Protein AF-A0AA92C0K8-F1 (afdb_monomer_lite)

Organism: Rhizobium rhizogenes (NCBI:txid359)

InterPro domains:
  IPR011990 Tetratricopeptide-like helical domain superfamily [G3DSA:1.25.40.10] (11-82)

Structure (mmCIF, N/CA/C/O backbone):
data_AF-A0AA92C0K8-F1
#
_entry.id   AF-A0AA92C0K8-F1
#
loop_
_atom_site.group_PDB
_atom_site.id
_atom_site.type_symbol
_atom_site.label_atom_id
_atom_site.label_alt_id
_atom_site.label_comp_id
_atom_site.label_asym_id
_atom_site.label_entity_id
_atom_site.label_seq_id
_atom_site.pdbx_PDB_ins_code
_atom_site.Cartn_x
_atom_site.Cartn_y
_atom_site.Cartn_z
_atom_site.occupancy
_atom_site.B_iso_or_equiv
_atom_site.auth_seq_id
_atom_site.auth_comp_id
_atom_site.auth_asym_id
_atom_site.auth_atom_id
_atom_site.pdbx_PDB_model_num
ATOM 1 N N . MET A 1 1 ? 20.041 5.607 -41.835 1.00 44.78 1 MET A N 1
ATOM 2 C CA . MET A 1 1 ? 21.192 5.185 -41.009 1.00 44.78 1 MET A CA 1
ATOM 3 C C . MET A 1 1 ? 21.327 6.224 -39.908 1.00 44.78 1 MET A C 1
ATOM 5 O O . MET A 1 1 ? 21.814 7.298 -40.196 1.00 44.78 1 MET A O 1
ATOM 9 N N . THR A 1 2 ? 20.777 6.108 -38.706 1.00 51.16 2 THR A N 1
ATOM 10 C CA . THR A 1 2 ? 20.142 5.032 -37.929 1.00 51.16 2 THR A CA 1
ATOM 11 C C . THR A 1 2 ? 19.230 5.742 -36.921 1.00 51.16 2 THR A C 1
ATOM 13 O O . THR A 1 2 ? 19.711 6.626 -36.215 1.00 51.16 2 THR A O 1
ATOM 16 N N . ASP A 1 3 ? 17.947 5.378 -36.855 1.00 52.88 3 ASP A N 1
ATOM 17 C CA . ASP A 1 3 ? 17.065 5.717 -35.731 1.00 52.88 3 ASP A CA 1
ATOM 18 C C . ASP A 1 3 ? 17.684 5.185 -34.430 1.00 52.88 3 ASP A C 1
ATOM 20 O O . ASP A 1 3 ? 17.679 3.981 -34.180 1.00 52.88 3 ASP A O 1
ATOM 24 N N . LEU A 1 4 ? 18.259 6.071 -33.615 1.00 59.25 4 LEU A N 1
ATOM 25 C CA . LEU A 1 4 ? 18.769 5.758 -32.277 1.00 59.25 4 LEU A CA 1
ATOM 26 C C . LEU A 1 4 ? 18.339 6.844 -31.293 1.00 59.25 4 LEU A C 1
ATOM 28 O O . LEU A 1 4 ? 19.141 7.418 -30.564 1.00 59.25 4 LEU A O 1
ATOM 32 N N . ILE A 1 5 ? 17.035 7.095 -31.238 1.00 63.12 5 ILE A N 1
ATOM 33 C CA . ILE A 1 5 ? 16.426 7.370 -29.942 1.00 63.12 5 ILE A CA 1
ATOM 34 C C . ILE A 1 5 ? 16.316 5.982 -29.308 1.00 63.12 5 ILE A C 1
ATOM 36 O O . ILE A 1 5 ? 15.558 5.161 -29.840 1.00 63.12 5 ILE A O 1
ATOM 40 N N . PRO A 1 6 ? 17.059 5.637 -28.240 1.00 53.78 6 PRO A N 1
ATOM 41 C CA . PRO A 1 6 ? 16.745 4.436 -27.497 1.00 53.78 6 PRO A CA 1
ATOM 42 C C . PRO A 1 6 ? 15.344 4.696 -26.966 1.00 53.78 6 PRO A C 1
ATOM 44 O O . PRO A 1 6 ? 15.161 5.488 -26.041 1.00 53.78 6 PRO A O 1
ATOM 47 N N . TRP A 1 7 ? 14.341 4.108 -27.622 1.00 45.56 7 TRP A N 1
ATOM 48 C CA . TRP A 1 7 ? 13.008 3.997 -27.073 1.00 45.56 7 TRP A CA 1
ATOM 49 C C . TRP A 1 7 ? 13.236 3.403 -25.702 1.00 45.56 7 TRP A C 1
ATOM 51 O O . TRP A 1 7 ? 13.578 2.228 -25.567 1.00 45.56 7 TRP A O 1
ATOM 61 N N . ASN A 1 8 ? 13.116 4.267 -24.703 1.00 54.03 8 ASN A N 1
ATOM 62 C CA . ASN A 1 8 ? 12.988 3.948 -23.310 1.00 54.03 8 ASN A CA 1
ATOM 63 C C . ASN A 1 8 ? 11.718 3.109 -23.171 1.00 54.03 8 ASN A C 1
ATOM 65 O O . ASN A 1 8 ? 10.694 3.537 -22.651 1.00 54.03 8 ASN A O 1
ATOM 69 N N . ARG A 1 9 ? 11.766 1.887 -23.688 1.00 54.16 9 ARG A N 1
ATOM 70 C CA . ARG A 1 9 ? 10.827 0.838 -23.397 1.00 54.16 9 ARG A CA 1
ATOM 71 C C . ARG A 1 9 ? 11.327 0.274 -22.079 1.00 54.16 9 ARG A C 1
ATOM 73 O O . ARG A 1 9 ? 11.77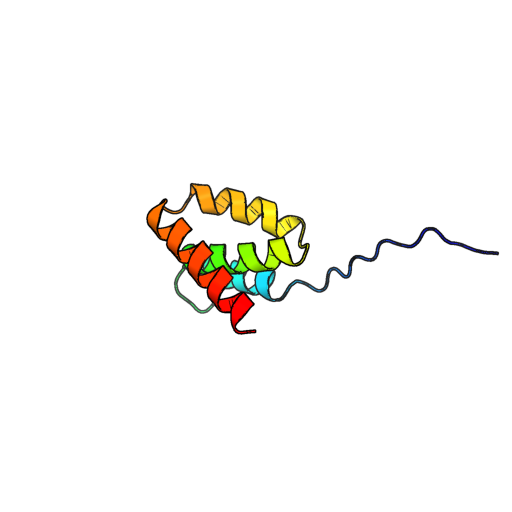2 -0.869 -22.014 1.00 54.16 9 ARG A O 1
ATOM 80 N N . ARG A 1 10 ? 11.252 1.099 -21.018 1.00 54.50 10 ARG A N 1
ATOM 81 C CA . ARG A 1 10 ? 11.025 0.585 -19.668 1.00 54.50 10 ARG A CA 1
ATOM 82 C C . ARG A 1 10 ? 9.892 -0.396 -19.869 1.00 54.50 10 ARG A C 1
ATOM 84 O O . ARG A 1 10 ? 8.793 0.018 -20.236 1.00 54.50 10 ARG A O 1
ATOM 91 N N . ARG A 1 11 ? 10.204 -1.693 -19.823 1.00 46.38 11 ARG A N 1
ATOM 92 C CA . ARG A 1 11 ? 9.200 -2.740 -19.958 1.00 46.38 11 ARG A CA 1
ATOM 93 C C . ARG A 1 11 ? 8.159 -2.394 -18.907 1.00 46.38 11 ARG A C 1
ATOM 95 O O . ARG A 1 11 ? 8.384 -2.656 -17.734 1.00 46.38 11 ARG A O 1
ATOM 102 N N . GLN A 1 12 ? 7.022 -1.839 -19.316 1.00 52.47 12 GLN A N 1
ATOM 103 C CA . GLN A 1 12 ? 5.798 -1.944 -18.541 1.00 52.47 12 GLN A CA 1
ATOM 104 C C . GLN A 1 12 ? 5.337 -3.402 -18.664 1.00 52.47 12 GLN A C 1
ATOM 106 O O . GLN A 1 12 ? 4.253 -3.703 -19.151 1.00 52.47 12 GLN A O 1
ATOM 111 N N . SER A 1 13 ? 6.202 -4.343 -18.273 1.00 50.31 13 SER A N 1
ATOM 112 C CA . SER A 1 13 ? 5.717 -5.583 -17.709 1.00 50.31 13 SER A CA 1
ATOM 113 C C . SER A 1 13 ? 4.968 -5.114 -16.479 1.00 50.31 13 SER A C 1
ATOM 115 O O . SER A 1 13 ? 5.582 -4.514 -15.599 1.00 50.31 13 SER A O 1
ATOM 117 N N . ARG A 1 14 ? 3.644 -5.269 -16.478 1.00 55.59 14 ARG A N 1
ATOM 118 C CA . ARG A 1 14 ? 2.819 -5.005 -15.302 1.00 55.59 14 ARG A CA 1
ATOM 119 C C . ARG A 1 14 ? 3.518 -5.699 -14.134 1.00 55.59 14 ARG A C 1
ATOM 121 O O . ARG A 1 14 ? 3.710 -6.912 -14.173 1.00 55.59 14 ARG A O 1
ATOM 128 N N . ASP A 1 15 ? 4.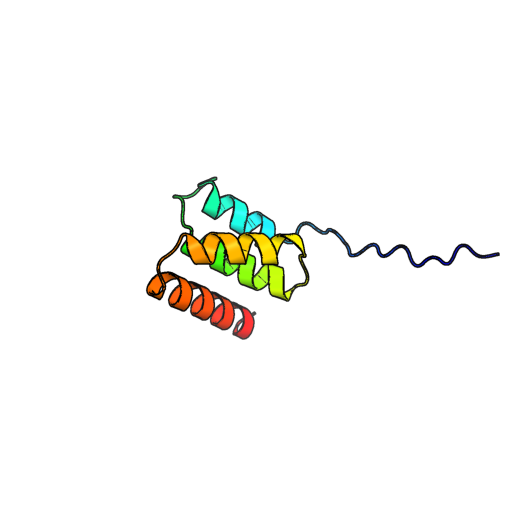073 -4.908 -13.217 1.00 75.31 15 ASP A N 1
ATOM 129 C CA . ASP A 1 15 ? 4.870 -5.462 -12.131 1.00 75.31 15 ASP A CA 1
ATOM 130 C C . ASP A 1 15 ? 3.918 -6.349 -11.330 1.00 75.31 15 ASP A C 1
ATOM 132 O O . ASP A 1 15 ? 2.857 -5.879 -10.918 1.00 75.31 15 ASP A O 1
ATOM 136 N N . VAL A 1 16 ? 4.238 -7.635 -11.168 1.00 85.12 16 VAL A N 1
ATOM 137 C CA . VAL A 1 16 ? 3.348 -8.589 -10.488 1.00 85.12 16 VAL A CA 1
ATOM 138 C C . VAL A 1 16 ? 2.993 -8.055 -9.098 1.00 85.12 16 VAL A C 1
ATOM 140 O O . VAL A 1 16 ? 1.859 -8.190 -8.651 1.00 85.12 16 VAL A O 1
ATOM 143 N N . PHE A 1 17 ? 3.910 -7.333 -8.448 1.00 86.12 17 PHE A N 1
ATOM 144 C CA . PHE A 1 17 ? 3.645 -6.680 -7.167 1.00 86.12 17 PHE A CA 1
ATOM 145 C C . PHE A 1 17 ? 2.630 -5.532 -7.270 1.00 86.12 17 PHE A C 1
ATOM 147 O O . PHE A 1 17 ? 1.835 -5.325 -6.357 1.00 86.12 17 PHE A O 1
ATOM 154 N N . PHE A 1 18 ? 2.599 -4.810 -8.389 1.00 85.00 18 PHE A N 1
ATOM 155 C CA . PHE A 1 18 ? 1.572 -3.803 -8.647 1.00 85.00 18 PHE A CA 1
ATOM 156 C C . PHE A 1 18 ? 0.191 -4.443 -8.847 1.00 85.00 18 PHE A C 1
ATOM 158 O O . PHE A 1 18 ? -0.803 -3.934 -8.334 1.00 85.00 18 PHE A O 1
ATOM 165 N N . GLU A 1 19 ? 0.111 -5.582 -9.539 1.00 87.69 19 GLU A N 1
ATOM 166 C CA . GLU A 1 19 ? -1.149 -6.327 -9.673 1.00 87.69 19 GLU A CA 1
ATOM 167 C C . GLU A 1 19 ? -1.613 -6.904 -8.323 1.00 87.69 19 GLU A C 1
ATOM 169 O O . GLU A 1 19 ? -2.792 -6.793 -7.981 1.00 87.69 19 GLU A O 1
ATOM 174 N N . MET A 1 20 ? -0.692 -7.440 -7.512 1.00 88.25 20 MET A N 1
ATOM 175 C CA . MET A 1 20 ? -0.999 -7.933 -6.164 1.00 88.25 20 MET A CA 1
ATOM 176 C C . MET A 1 20 ? -1.571 -6.831 -5.273 1.00 88.25 20 MET A C 1
ATOM 178 O O . MET A 1 20 ? -2.600 -7.043 -4.635 1.00 88.25 20 MET A O 1
ATOM 182 N N . TRP A 1 21 ? -0.953 -5.644 -5.259 1.00 90.19 21 TRP A N 1
ATOM 183 C CA . TRP A 1 21 ? -1.474 -4.490 -4.519 1.00 90.19 21 TRP A CA 1
ATOM 184 C C . TRP A 1 21 ? -2.948 -4.234 -4.842 1.00 90.19 21 TRP A C 1
ATOM 186 O O . TRP A 1 21 ? -3.759 -4.096 -3.929 1.00 90.19 21 TRP A O 1
ATOM 196 N N . LEU A 1 22 ? -3.300 -4.226 -6.131 1.00 89.75 22 LEU A N 1
ATOM 197 C CA . LEU A 1 22 ? -4.656 -3.932 -6.574 1.00 89.75 22 LEU A CA 1
ATOM 198 C C . LEU A 1 22 ? -5.655 -4.977 -6.066 1.00 89.75 22 LEU A C 1
ATOM 200 O O . LEU A 1 22 ? -6.763 -4.610 -5.676 1.00 89.75 22 LEU A O 1
ATOM 204 N N . MET A 1 23 ? -5.274 -6.258 -6.029 1.00 89.88 23 MET A N 1
ATOM 205 C CA . MET A 1 23 ? -6.135 -7.317 -5.491 1.00 89.88 23 MET A CA 1
ATOM 206 C C . MET A 1 23 ? -6.455 -7.090 -4.013 1.00 89.88 23 MET A C 1
ATOM 208 O O . MET A 1 23 ? -7.629 -7.082 -3.648 1.00 89.88 23 MET A O 1
ATOM 212 N N . TYR A 1 24 ? -5.439 -6.809 -3.192 1.00 89.62 24 TYR A N 1
ATOM 213 C CA . TYR A 1 24 ? -5.622 -6.550 -1.759 1.00 89.62 24 TYR A CA 1
ATOM 214 C C . TYR A 1 24 ? -6.346 -5.228 -1.476 1.00 89.62 24 TYR A C 1
ATOM 216 O O . TYR A 1 24 ? -7.129 -5.147 -0.534 1.00 89.62 24 TYR A O 1
ATOM 224 N N . ALA A 1 25 ? -6.139 -4.202 -2.303 1.00 87.81 25 ALA A N 1
ATOM 225 C CA . ALA A 1 25 ? -6.803 -2.907 -2.160 1.00 87.81 25 ALA A CA 1
ATOM 226 C C . ALA A 1 25 ? -8.295 -2.952 -2.503 1.00 87.81 25 ALA A C 1
ATOM 228 O O . ALA A 1 25 ? -9.101 -2.255 -1.894 1.00 87.81 25 ALA A O 1
ATOM 229 N N . THR A 1 26 ? -8.653 -3.748 -3.513 1.00 87.19 26 THR A N 1
ATOM 230 C CA . THR A 1 26 ? -10.027 -3.838 -4.031 1.00 87.19 26 THR A CA 1
ATOM 231 C C . THR A 1 26 ? -10.804 -5.023 -3.467 1.00 87.19 26 THR A C 1
ATOM 233 O O . THR A 1 26 ? -11.990 -5.155 -3.756 1.00 87.19 26 THR A O 1
ATOM 236 N N . GLY A 1 27 ? -10.155 -5.888 -2.682 1.00 87.00 27 GLY A N 1
ATOM 237 C CA . GLY A 1 27 ? -10.760 -7.112 -2.159 1.00 87.00 27 GLY A CA 1
ATOM 238 C C . GLY A 1 27 ? -11.110 -8.123 -3.257 1.00 87.00 27 GLY A C 1
ATOM 239 O O . GLY A 1 27 ? -12.073 -8.883 -3.147 1.00 87.00 27 GLY A O 1
ATOM 240 N N . ARG A 1 28 ? -10.370 -8.126 -4.373 1.00 78.62 28 ARG A N 1
ATOM 241 C CA . ARG A 1 28 ? -10.602 -9.092 -5.455 1.00 78.62 28 ARG A CA 1
ATOM 242 C C . ARG A 1 28 ? -10.044 -10.451 -5.053 1.00 78.62 28 ARG A C 1
ATOM 244 O O . ARG A 1 28 ? -8.847 -10.689 -5.161 1.00 78.62 28 ARG A O 1
ATOM 251 N N . GLY A 1 29 ? -10.935 -11.338 -4.615 1.00 70.81 29 GLY A N 1
ATOM 252 C CA . GLY A 1 29 ? -10.588 -12.698 -4.195 1.00 70.81 29 GLY A CA 1
ATOM 253 C C . GLY A 1 29 ? -10.085 -12.808 -2.750 1.00 70.81 29 GLY A C 1
ATOM 254 O O . GLY A 1 29 ? -9.703 -13.896 -2.333 1.00 70.81 29 GLY A O 1
ATOM 255 N N . CYS A 1 30 ? -10.103 -11.715 -1.981 1.00 77.56 30 CYS A N 1
ATOM 256 C CA . CYS A 1 30 ? -9.771 -11.676 -0.555 1.00 77.56 30 CYS A CA 1
ATOM 257 C C . CYS A 1 30 ? -10.484 -10.502 0.141 1.00 77.56 30 CYS A C 1
ATOM 259 O O . CYS A 1 30 ? -11.060 -9.641 -0.519 1.00 77.56 30 CYS A O 1
ATOM 261 N N . ALA A 1 31 ? -10.460 -10.453 1.476 1.00 86.38 31 ALA A N 1
ATOM 262 C CA . ALA A 1 31 ? -10.873 -9.249 2.197 1.00 86.38 31 ALA A CA 1
ATOM 263 C C . ALA A 1 31 ? -9.923 -8.083 1.874 1.00 86.38 31 ALA A C 1
ATOM 265 O O . ALA A 1 31 ? -8.738 -8.300 1.611 1.00 86.38 31 ALA A O 1
ATOM 266 N N . VAL A 1 32 ? -10.440 -6.852 1.905 1.00 89.25 32 VAL A N 1
ATOM 267 C CA . VAL A 1 32 ? -9.613 -5.654 1.714 1.00 89.25 32 VAL A CA 1
ATOM 268 C C . VAL A 1 32 ? -8.556 -5.594 2.816 1.00 89.25 32 VAL A C 1
ATOM 270 O O . VAL A 1 32 ? -8.893 -5.576 3.998 1.00 89.25 32 VAL A O 1
ATOM 273 N N . ASP A 1 33 ? -7.287 -5.539 2.420 1.00 92.31 33 ASP A N 1
ATOM 274 C CA . ASP A 1 33 ? -6.143 -5.473 3.330 1.00 92.31 33 ASP A CA 1
ATOM 275 C C . ASP A 1 33 ? -5.153 -4.416 2.838 1.00 92.31 33 ASP A C 1
ATOM 277 O O . ASP A 1 33 ? -4.266 -4.678 2.023 1.00 92.31 33 ASP A O 1
ATOM 281 N N . LEU A 1 34 ? -5.301 -3.196 3.354 1.00 91.31 34 LEU A N 1
ATOM 282 C CA . LEU A 1 34 ? -4.459 -2.059 2.980 1.00 91.31 34 LEU A CA 1
ATOM 283 C C . LEU A 1 34 ? -3.002 -2.215 3.447 1.00 91.31 34 LEU A C 1
ATOM 285 O O . LEU A 1 34 ? -2.109 -1.597 2.865 1.00 91.31 34 LEU A O 1
ATOM 289 N N . ILE A 1 35 ? -2.742 -3.059 4.450 1.00 93.25 35 ILE A N 1
ATOM 290 C CA . ILE A 1 35 ? -1.401 -3.332 4.978 1.00 93.25 35 ILE A CA 1
ATOM 291 C C . ILE A 1 35 ? -0.636 -4.200 3.977 1.00 93.25 35 ILE A C 1
ATOM 293 O O . ILE A 1 35 ? 0.471 -3.845 3.553 1.00 93.25 35 ILE A O 1
ATOM 297 N N . ALA A 1 36 ? -1.247 -5.305 3.541 1.00 91.50 36 ALA A N 1
ATOM 298 C CA . ALA A 1 36 ? -0.707 -6.155 2.484 1.00 91.50 36 ALA A CA 1
ATOM 299 C C . ALA A 1 36 ? -0.571 -5.374 1.172 1.00 91.50 36 ALA A C 1
ATOM 301 O O . ALA A 1 36 ? 0.449 -5.460 0.486 1.00 91.50 36 ALA A O 1
ATOM 302 N N . ALA A 1 37 ? -1.560 -4.544 0.852 1.00 92.94 37 ALA A N 1
ATOM 303 C CA . ALA A 1 37 ? -1.541 -3.716 -0.338 1.00 92.94 37 ALA A CA 1
ATOM 304 C C . ALA A 1 37 ? -0.355 -2.714 -0.316 1.00 92.94 37 ALA A C 1
ATOM 306 O O . ALA A 1 37 ? 0.400 -2.621 -1.290 1.00 92.94 37 ALA A O 1
ATOM 307 N N . HIS A 1 38 ? -0.106 -2.038 0.814 1.00 94.12 38 HIS A N 1
ATOM 308 C CA . HIS A 1 38 ? 1.052 -1.150 0.984 1.00 94.12 38 HIS A CA 1
ATOM 309 C C . HIS A 1 38 ? 2.393 -1.904 0.883 1.00 94.12 38 HIS A C 1
ATOM 311 O O . HIS A 1 38 ? 3.341 -1.399 0.272 1.00 94.12 38 HIS A O 1
ATOM 317 N N . LYS A 1 39 ? 2.489 -3.124 1.435 1.00 93.12 39 LYS A N 1
ATOM 318 C CA . LYS A 1 39 ? 3.683 -3.984 1.317 1.00 93.12 39 LYS A CA 1
ATOM 319 C C . LYS A 1 39 ? 4.071 -4.199 -0.149 1.00 93.12 39 LYS A C 1
ATOM 321 O O . LYS A 1 39 ? 5.230 -3.988 -0.512 1.00 93.12 39 LYS A O 1
ATOM 326 N N . TRP A 1 40 ? 3.116 -4.587 -0.993 1.00 92.81 40 TRP A N 1
ATOM 327 C CA . TRP A 1 40 ? 3.387 -4.877 -2.402 1.00 92.81 40 TRP A CA 1
ATOM 328 C C . TRP A 1 40 ? 3.767 -3.631 -3.201 1.00 92.81 40 TRP A C 1
ATOM 330 O O . TRP A 1 40 ? 4.695 -3.683 -4.007 1.00 92.81 40 TRP A O 1
ATOM 340 N N . LEU A 1 41 ? 3.150 -2.483 -2.914 1.00 90.44 41 LEU A N 1
ATOM 341 C CA . LEU A 1 41 ? 3.556 -1.213 -3.519 1.00 90.44 41 LEU A CA 1
ATOM 342 C C . LEU A 1 41 ? 4.957 -0.768 -3.108 1.00 90.44 41 LEU A C 1
ATOM 344 O O . LEU A 1 41 ? 5.661 -0.174 -3.920 1.00 90.44 41 LEU A O 1
ATOM 348 N N . ASN A 1 42 ? 5.387 -1.057 -1.877 1.00 90.81 42 ASN A N 1
ATOM 349 C CA . ASN A 1 42 ? 6.758 -0.784 -1.457 1.00 90.81 42 ASN A CA 1
ATOM 350 C C . ASN A 1 42 ? 7.772 -1.576 -2.293 1.00 90.81 42 ASN A C 1
ATOM 352 O O . ASN A 1 42 ? 8.760 -1.009 -2.751 1.00 90.81 42 ASN A O 1
ATOM 356 N N . ILE A 1 43 ? 7.497 -2.858 -2.542 1.00 89.69 43 ILE A N 1
ATOM 357 C CA . ILE A 1 43 ? 8.348 -3.710 -3.383 1.00 89.69 43 ILE A CA 1
ATOM 358 C C . ILE A 1 43 ? 8.313 -3.221 -4.842 1.00 89.69 43 ILE A C 1
ATOM 360 O O . ILE A 1 43 ? 9.366 -3.021 -5.443 1.00 89.69 43 ILE A O 1
ATOM 364 N N . ALA A 1 44 ? 7.129 -2.936 -5.393 1.00 88.81 44 ALA A N 1
ATOM 365 C CA . ALA A 1 44 ? 6.975 -2.429 -6.761 1.00 88.81 44 ALA A CA 1
ATOM 366 C C . ALA A 1 44 ? 7.676 -1.072 -6.981 1.00 88.81 44 ALA A C 1
ATOM 368 O O . ALA A 1 44 ? 8.285 -0.834 -8.024 1.00 88.81 44 ALA A O 1
ATOM 369 N N . ALA A 1 45 ? 7.629 -0.175 -5.989 1.00 86.94 45 ALA A N 1
ATOM 370 C CA . ALA A 1 45 ? 8.307 1.118 -6.052 1.00 86.94 45 ALA A CA 1
ATOM 371 C C . ALA A 1 45 ? 9.836 0.958 -6.093 1.00 86.94 45 ALA A C 1
ATOM 373 O O . ALA A 1 45 ? 10.503 1.657 -6.853 1.00 86.94 45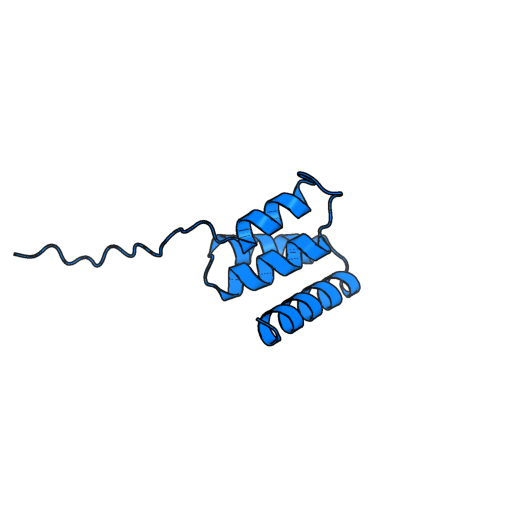 ALA A O 1
ATOM 374 N N . ILE A 1 46 ? 10.388 0.008 -5.330 1.00 85.56 46 ILE A N 1
ATOM 375 C CA . ILE A 1 46 ? 11.825 -0.314 -5.352 1.00 85.56 46 ILE A CA 1
ATOM 376 C C . ILE A 1 46 ? 12.238 -0.888 -6.715 1.00 85.56 46 ILE A C 1
ATOM 378 O O . ILE A 1 46 ? 13.322 -0.583 -7.206 1.00 85.56 46 ILE A O 1
ATOM 382 N N . LYS A 1 47 ? 11.361 -1.656 -7.372 1.00 80.81 47 LYS A N 1
ATOM 383 C CA . LYS A 1 47 ? 11.595 -2.231 -8.709 1.00 80.81 47 LYS A CA 1
ATOM 384 C C . LYS A 1 47 ? 11.343 -1.256 -9.872 1.00 80.81 47 LYS A C 1
ATOM 386 O O . LYS A 1 47 ? 11.278 -1.685 -11.021 1.00 80.81 47 LYS A O 1
ATOM 391 N N . ALA A 1 48 ? 11.273 0.047 -9.585 1.00 75.00 48 ALA A N 1
ATOM 392 C CA . ALA A 1 48 ? 11.119 1.143 -10.546 1.00 75.00 48 ALA A CA 1
ATOM 393 C C . ALA A 1 48 ? 9.757 1.212 -11.270 1.00 75.00 48 ALA A C 1
ATOM 395 O O . ALA A 1 48 ? 9.677 1.653 -12.419 1.00 75.00 48 ALA A O 1
ATOM 396 N N . SER A 1 49 ? 8.667 0.833 -10.592 1.00 75.19 49 SER A N 1
ATOM 397 C CA . SER A 1 49 ? 7.311 1.176 -11.035 1.00 75.19 49 SER A CA 1
ATOM 398 C C . SER A 1 49 ? 6.945 2.595 -10.580 1.00 75.19 49 SER A C 1
ATOM 400 O O . SER A 1 49 ? 6.585 2.812 -9.421 1.00 75.19 49 SER A O 1
ATOM 402 N N . ASP A 1 50 ? 7.020 3.569 -11.495 1.00 73.25 50 ASP A N 1
ATOM 403 C CA . ASP A 1 50 ? 6.765 4.994 -11.207 1.00 73.25 50 ASP A CA 1
ATOM 404 C C . ASP A 1 50 ? 5.370 5.229 -10.575 1.00 73.25 50 ASP A C 1
ATOM 406 O O . ASP A 1 50 ? 5.216 6.044 -9.664 1.00 73.25 50 ASP A O 1
ATOM 410 N N . GLY A 1 51 ? 4.351 4.460 -10.982 1.00 82.25 51 GLY A N 1
ATOM 411 C CA . GLY A 1 51 ? 3.000 4.539 -10.407 1.00 82.25 51 GLY A CA 1
ATOM 412 C C . GLY A 1 51 ? 2.889 3.966 -8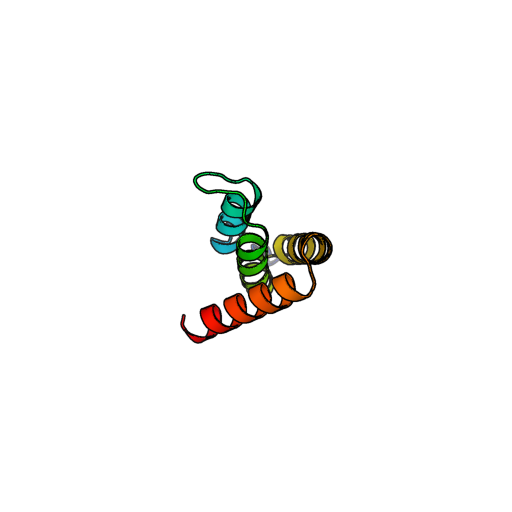.988 1.00 82.25 51 GLY A C 1
ATOM 413 O O . GLY A 1 51 ? 2.041 4.398 -8.204 1.00 82.25 51 GLY A O 1
ATOM 414 N N . ALA A 1 52 ? 3.759 3.019 -8.624 1.00 87.12 52 ALA A N 1
ATOM 415 C CA . ALA A 1 52 ? 3.714 2.377 -7.316 1.00 87.12 52 ALA A CA 1
ATOM 416 C C . ALA A 1 52 ? 4.143 3.321 -6.187 1.00 87.12 52 ALA A C 1
ATOM 418 O O . ALA A 1 52 ? 3.571 3.290 -5.098 1.00 87.12 52 ALA A O 1
ATOM 419 N N . ALA A 1 53 ? 5.124 4.191 -6.442 1.00 87.38 53 ALA A N 1
ATOM 420 C CA . ALA A 1 53 ? 5.631 5.123 -5.440 1.00 87.38 53 ALA A CA 1
ATOM 421 C C . ALA A 1 53 ? 4.563 6.132 -4.984 1.00 87.38 53 ALA A C 1
ATOM 423 O O . ALA A 1 53 ? 4.441 6.392 -3.784 1.00 87.38 53 ALA A O 1
ATOM 424 N N . 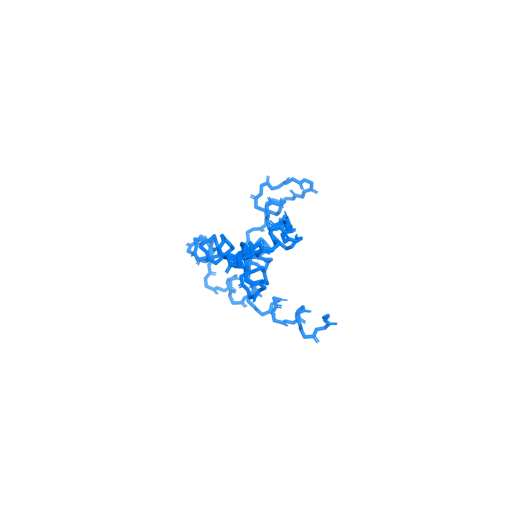ALA A 1 54 ? 3.765 6.653 -5.923 1.00 89.06 54 ALA A N 1
ATOM 425 C CA . ALA A 1 54 ? 2.678 7.585 -5.630 1.00 89.06 54 ALA A CA 1
ATOM 426 C C . ALA A 1 54 ? 1.560 6.915 -4.813 1.00 89.06 54 ALA A C 1
ATOM 428 O O . ALA A 1 54 ? 1.168 7.423 -3.762 1.00 89.06 54 ALA A O 1
ATOM 429 N N . LEU A 1 55 ? 1.101 5.734 -5.243 1.00 89.62 55 LEU A N 1
ATOM 430 C CA . LEU A 1 55 ? 0.058 4.980 -4.537 1.00 89.62 55 LEU A CA 1
ATOM 431 C C . LEU A 1 55 ? 0.508 4.526 -3.143 1.00 89.62 55 LEU A C 1
ATOM 433 O O . LEU A 1 55 ? -0.274 4.583 -2.195 1.00 89.62 55 LEU A O 1
ATOM 437 N N . ARG A 1 56 ? 1.783 4.146 -2.987 1.00 92.31 56 ARG A N 1
ATOM 438 C CA . ARG A 1 56 ? 2.381 3.839 -1.680 1.00 92.31 56 ARG A CA 1
ATOM 439 C C . ARG A 1 56 ? 2.277 5.034 -0.736 1.00 92.31 56 ARG A C 1
ATOM 441 O O . ARG A 1 56 ? 1.878 4.873 0.412 1.00 92.31 56 ARG A O 1
ATOM 448 N N . GLY A 1 57 ? 2.632 6.225 -1.222 1.00 91.19 57 GLY A N 1
ATOM 449 C CA . GLY A 1 57 ? 2.558 7.463 -0.447 1.00 91.19 57 GLY A CA 1
ATOM 450 C C . GLY A 1 57 ? 1.133 7.818 -0.026 1.00 91.19 57 GLY A C 1
ATOM 451 O O . GLY A 1 57 ? 0.934 8.273 1.096 1.00 91.19 57 GLY A O 1
ATOM 452 N N . TYR A 1 58 ? 0.153 7.562 -0.893 1.00 91.50 58 TYR A N 1
ATOM 453 C CA . TYR A 1 58 ? -1.263 7.742 -0.575 1.00 91.50 58 TYR A CA 1
ATOM 454 C C . TYR A 1 58 ? -1.728 6.782 0.530 1.00 91.50 58 TYR A C 1
ATOM 456 O O . TYR A 1 58 ? -2.241 7.224 1.552 1.00 91.50 58 TYR A O 1
ATOM 464 N N . LEU A 1 59 ? -1.467 5.479 0.394 1.00 90.44 59 LEU A N 1
ATOM 465 C CA . LEU A 1 59 ? -1.870 4.486 1.402 1.00 90.44 59 LEU A CA 1
ATOM 466 C C . LEU A 1 59 ? -1.199 4.672 2.749 1.00 90.44 59 LEU A C 1
ATOM 468 O O . LEU A 1 59 ? -1.818 4.404 3.773 1.00 90.44 59 LEU A O 1
ATOM 472 N N . ALA A 1 60 ? 0.055 5.123 2.758 1.00 92.38 60 ALA A N 1
ATOM 473 C CA . ALA A 1 60 ? 0.770 5.420 3.992 1.00 92.38 60 ALA A CA 1
ATOM 474 C C . ALA A 1 60 ? 0.066 6.505 4.829 1.00 92.38 60 ALA A C 1
ATOM 476 O O . ALA A 1 60 ? 0.308 6.587 6.029 1.00 92.38 60 ALA A O 1
ATOM 477 N N . GLN A 1 61 ? -0.794 7.323 4.209 1.00 93.00 61 GLN A N 1
ATOM 478 C CA . GLN A 1 61 ? -1.644 8.300 4.897 1.00 93.00 61 GLN A CA 1
ATOM 479 C C . GLN A 1 61 ? -2.989 7.706 5.340 1.00 93.00 61 GLN A C 1
ATOM 481 O O . GLN A 1 61 ? -3.652 8.281 6.197 1.00 93.00 61 GLN A O 1
ATOM 486 N N . THR A 1 62 ? -3.407 6.579 4.757 1.00 90.38 62 THR A N 1
ATOM 487 C CA . THR A 1 62 ? -4.677 5.902 5.061 1.00 90.38 62 THR A CA 1
ATOM 488 C C . THR A 1 62 ? -4.554 4.912 6.221 1.00 90.38 62 THR A C 1
ATOM 490 O O . THR A 1 62 ? -5.508 4.744 6.974 1.00 90.38 62 THR A O 1
ATOM 493 N N . ILE A 1 63 ? -3.400 4.256 6.373 1.00 91.69 63 ILE A N 1
ATOM 494 C CA . ILE A 1 63 ? -3.141 3.297 7.461 1.00 91.69 63 ILE A CA 1
ATOM 495 C C . ILE A 1 63 ? -2.444 3.968 8.652 1.00 91.69 63 ILE A C 1
ATOM 497 O O . ILE A 1 63 ? -1.791 5.004 8.515 1.00 91.69 63 ILE A O 1
ATOM 501 N N . SER A 1 64 ? -2.553 3.376 9.841 1.00 95.69 64 SER A N 1
ATOM 502 C CA . SER A 1 64 ? -1.895 3.899 11.042 1.00 95.69 64 SER A CA 1
ATOM 503 C C . SER A 1 64 ? -0.369 3.758 10.978 1.00 95.69 64 SER A C 1
ATOM 505 O O . SER A 1 64 ? 0.188 2.928 10.257 1.00 95.69 64 SER A O 1
ATOM 507 N N . LYS A 1 65 ? 0.346 4.528 11.810 1.00 91.88 65 LYS A N 1
ATOM 508 C CA . LYS A 1 65 ? 1.817 4.442 11.909 1.00 91.88 65 LYS A CA 1
ATOM 509 C C . LYS A 1 65 ? 2.308 3.039 12.288 1.00 91.88 65 LYS A C 1
ATOM 511 O O . LYS A 1 65 ? 3.355 2.616 11.802 1.00 91.88 65 LYS A O 1
ATOM 516 N N . ALA A 1 66 ? 1.571 2.332 13.148 1.00 93.38 66 ALA A N 1
ATOM 517 C CA . ALA A 1 66 ? 1.919 0.977 13.573 1.00 93.38 66 ALA A CA 1
ATOM 518 C C . ALA A 1 66 ? 1.777 -0.025 12.416 1.00 93.38 66 ALA A C 1
ATOM 520 O O . ALA A 1 66 ? 2.685 -0.815 12.159 1.00 93.38 66 ALA A O 1
ATOM 521 N N . GLU A 1 67 ? 0.681 0.066 11.665 1.00 93.00 67 GLU A N 1
ATOM 522 C CA . GLU A 1 67 ? 0.429 -0.765 10.484 1.00 93.00 67 GLU A CA 1
ATOM 523 C C . GLU A 1 67 ? 1.421 -0.470 9.357 1.00 93.00 67 GLU A C 1
ATOM 525 O O . GLU A 1 67 ? 1.926 -1.388 8.713 1.00 93.00 67 GLU A O 1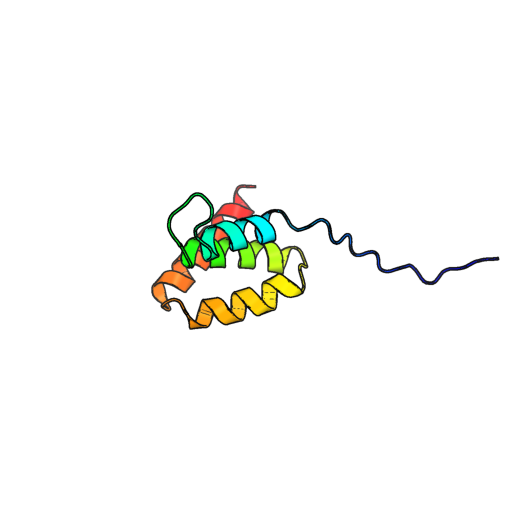
ATOM 530 N N . LEU A 1 68 ? 1.776 0.802 9.162 1.00 92.56 68 LEU A N 1
ATOM 531 C CA . LEU A 1 68 ? 2.805 1.206 8.211 1.00 92.56 68 LEU A CA 1
ATOM 532 C C . LEU A 1 68 ? 4.168 0.598 8.564 1.00 92.56 68 LEU A C 1
ATOM 534 O O . LEU A 1 68 ? 4.845 0.048 7.693 1.00 92.56 68 LEU A O 1
ATOM 538 N N . ALA A 1 69 ? 4.570 0.665 9.836 1.00 93.50 69 ALA A N 1
ATOM 539 C CA . ALA A 1 69 ? 5.817 0.063 10.300 1.00 93.50 69 ALA A CA 1
ATOM 540 C C . ALA A 1 69 ? 5.827 -1.456 10.066 1.00 93.50 69 ALA A C 1
ATOM 542 O O . ALA A 1 69 ? 6.826 -2.001 9.587 1.00 93.50 69 ALA A O 1
ATOM 543 N N . TYR A 1 70 ? 4.700 -2.121 10.330 1.00 94.00 70 TYR A N 1
ATOM 544 C CA . TYR A 1 70 ? 4.528 -3.541 10.048 1.00 94.00 70 TYR A CA 1
ATOM 545 C C . TYR A 1 70 ? 4.638 -3.849 8.545 1.00 94.00 70 TYR A C 1
ATOM 547 O O . TYR A 1 70 ? 5.425 -4.711 8.155 1.00 94.00 70 TYR A O 1
ATOM 555 N N . ALA A 1 71 ? 3.936 -3.106 7.682 1.00 91.75 71 ALA A N 1
ATOM 556 C CA . ALA A 1 71 ? 3.971 -3.299 6.231 1.00 91.75 71 ALA A CA 1
ATOM 557 C C . ALA A 1 71 ? 5.383 -3.113 5.650 1.00 91.75 71 ALA A C 1
ATOM 559 O O . ALA A 1 71 ? 5.822 -3.894 4.803 1.00 91.75 71 ALA A O 1
ATOM 560 N N . ILE A 1 72 ? 6.119 -2.098 6.119 1.00 91.62 72 ILE A N 1
ATOM 561 C CA . ILE A 1 72 ? 7.507 -1.842 5.705 1.00 91.62 72 ILE A CA 1
ATOM 562 C C . ILE A 1 72 ? 8.421 -2.984 6.150 1.00 91.62 72 ILE A C 1
ATOM 564 O O . ILE A 1 72 ? 9.249 -3.445 5.361 1.00 91.62 72 ILE A O 1
ATOM 568 N N . ARG A 1 73 ? 8.279 -3.453 7.395 1.00 93.50 73 ARG A N 1
ATOM 569 C CA . ARG A 1 73 ? 9.058 -4.582 7.915 1.00 93.50 73 ARG A CA 1
ATOM 570 C C . ARG A 1 73 ? 8.804 -5.847 7.098 1.00 93.50 73 ARG A C 1
ATOM 572 O O . ARG A 1 73 ? 9.759 -6.437 6.602 1.00 93.50 73 ARG A O 1
ATOM 579 N N . ALA A 1 74 ? 7.540 -6.193 6.872 1.00 91.50 74 ALA A N 1
ATOM 580 C CA . ALA A 1 74 ? 7.159 -7.360 6.084 1.00 91.50 74 ALA A CA 1
ATOM 581 C C . ALA A 1 74 ? 7.653 -7.275 4.628 1.00 91.50 74 ALA A C 1
ATOM 583 O O . ALA A 1 74 ? 8.009 -8.292 4.033 1.00 91.50 74 ALA A O 1
ATOM 584 N N . ALA A 1 75 ? 7.682 -6.076 4.033 1.00 90.38 75 ALA A N 1
ATOM 585 C CA . ALA A 1 75 ? 8.248 -5.873 2.700 1.00 90.38 75 ALA A CA 1
ATOM 586 C C . ALA A 1 75 ? 9.762 -6.125 2.683 1.00 90.38 75 ALA A C 1
ATOM 588 O O . ALA A 1 75 ? 10.258 -6.796 1.781 1.00 90.38 75 ALA A O 1
ATOM 589 N N . ARG A 1 76 ? 10.492 -5.611 3.683 1.00 89.62 76 ARG A N 1
ATOM 590 C CA . ARG A 1 76 ? 11.942 -5.824 3.823 1.00 89.62 76 ARG A CA 1
ATOM 591 C C . ARG A 1 76 ? 12.280 -7.295 4.014 1.00 89.62 76 ARG A C 1
ATOM 593 O O . ARG A 1 76 ? 13.120 -7.803 3.284 1.00 89.62 76 ARG A O 1
ATOM 600 N N . GLU A 1 77 ? 11.595 -7.967 4.936 1.00 91.69 77 GLU A N 1
ATOM 601 C CA . GLU A 1 77 ? 11.787 -9.398 5.198 1.00 91.69 77 GLU A CA 1
ATOM 602 C C . GLU A 1 77 ? 11.561 -10.228 3.927 1.00 91.69 77 GLU A C 1
ATOM 604 O O . GLU A 1 77 ? 12.379 -11.082 3.586 1.00 91.69 77 GLU A O 1
ATOM 609 N N . TRP A 1 78 ? 10.513 -9.914 3.157 1.00 88.50 78 TRP A N 1
ATOM 610 C CA . TRP A 1 78 ? 10.241 -10.604 1.897 1.00 88.50 78 TRP A CA 1
ATOM 611 C C . TRP A 1 78 ? 11.386 -10.453 0.883 1.00 88.50 78 TRP A C 1
ATOM 613 O O . TRP A 1 78 ? 11.816 -11.458 0.324 1.00 88.50 78 TRP A O 1
ATOM 623 N N . MET A 1 79 ? 11.915 -9.234 0.709 1.00 85.19 79 MET A N 1
ATOM 624 C CA . MET A 1 79 ? 13.037 -8.941 -0.201 1.00 85.19 79 MET A CA 1
ATOM 625 C C . MET A 1 79 ? 14.381 -9.519 0.260 1.00 85.19 79 MET A C 1
ATOM 627 O O . MET A 1 79 ? 15.297 -9.640 -0.541 1.00 85.19 79 MET A O 1
ATOM 631 N N . THR A 1 80 ? 14.547 -9.817 1.550 1.00 87.62 80 THR A N 1
ATOM 632 C CA . THR A 1 80 ? 15.759 -10.496 2.039 1.00 87.62 80 THR A CA 1
ATOM 633 C C . THR A 1 80 ? 15.701 -12.010 1.861 1.00 87.62 80 THR A C 1
ATOM 635 O O . THR A 1 80 ? 16.740 -12.660 1.881 1.00 87.62 80 THR A O 1
ATOM 638 N N . MET A 1 81 ? 14.500 -12.575 1.715 1.00 83.75 81 MET A N 1
ATOM 639 C CA . MET A 1 81 ? 14.286 -14.018 1.583 1.00 83.75 81 MET A CA 1
ATOM 640 C C . MET A 1 81 ? 14.147 -14.494 0.127 1.00 83.75 81 MET A C 1
ATOM 642 O O . MET A 1 81 ? 14.220 -15.699 -0.101 1.00 83.75 81 MET A O 1
ATOM 646 N N . HIS A 1 82 ? 13.924 -13.586 -0.829 1.00 71.06 82 HIS A N 1
ATOM 647 C CA . HIS A 1 82 ? 13.667 -13.872 -2.248 1.00 71.06 82 HIS A CA 1
ATOM 648 C C . HIS A 1 82 ? 14.432 -12.895 -3.137 1.00 71.06 82 HIS A C 1
ATOM 650 O O . HIS A 1 82 ? 14.906 -13.333 -4.208 1.00 71.06 82 HIS A O 1
#

pLDDT: mean 82.02, std 14.44, range [44.78, 95.69]

Radius of gyration: 15.17 Å; chains: 1; bounding box: 32×22×55 Å

Sequence (82 aa):
MTDLIPWNRRRQSRDVFFEMWLMYATGRGCAVDLIAAHKWLNIAAIKASDGAAALRGYLAQTISKAELAYAIRAAREWMTMH

Secondary structure (DSSP, 8-state):
---------------HHHHHHHHHHHTSSS---HHHHHHHHHHHHHTT-HHHHHHHHHHHHHS-HHHHHHHHHHHHHHHHH-

Foldseek 3Di:
DDPPPPPPPPPPPVPVLVVQLVCLCVVPVHDNDLLSSLLSLVLVVVVPPPVSVVVNVVSVVVDDPVSNVVSPVVSVVVVVVD